Protein AF-A0A645DIL0-F1 (afdb_monomer_lite)

pLDDT: mean 94.06, std 7.46, range [59.19, 98.81]

Secondary structure (DSSP, 8-state):
-EEEEEEEEPPPEEEEEEEEEETT-EEEEE--B-EEEEEEEEEEEETTEEEEEEEEEEEEEEPPBPEEEEEEEE-EEEETTEEEEEEEEEEEEEEEE-TTSS-TT-B-TTSSBP-TTEEEE-TTTS-TT-EEEETTTEEEEEEE--TT--SSEEEEE-SSHHHHHHH-SEEEEEEEE-

Organism: NCBI:txid1076179

InterPro domains:
  IPR010611 3D domain [PF06725] (119-178)
  IPR011098 G5 domain [PF07501] (3-74)
  IPR011098 G5 domain [PS51109] (1-75)
  IPR011098 G5 domain [SM01208] (1-75)
  IPR036908 RlpA-like domain superfamily [G3DSA:2.40.40.10] (79-175)
  IPR036908 RlpA-like domain superfamily [SSF50685] (119-167)
  IPR051933 Bacterial Resuscitation-promoting factor RpfB [PTHR39160] (12-177)

Foldseek 3Di:
DKDKDKDWADAAAAEAEDAVAAAPDKDFPADKFIWIKIWIWDWDDDPNDTDDTDGPDIDTPGDIGHTYMYGYDHQWDQDPVGIFGFDDKAKAWEAEDEQPVPHVQSAAPQGDHFDQQEKAAACVVPNAQWWKQWPPRGIHGHGHHDPPRDDRYMYGYYHDPVVRVVVHIDITMMGTGD

Radius of gyration: 28.02 Å; chains: 1; bounding box: 64×43×74 Å

Structure (mmCIF, N/CA/C/O backbone):
data_AF-A0A645DIL0-F1
#
_entry.id   AF-A0A645DIL0-F1
#
loop_
_atom_site.group_PDB
_atom_site.id
_atom_site.type_symbol
_atom_site.label_atom_id
_atom_site.label_alt_id
_atom_site.label_comp_id
_atom_site.label_asym_id
_atom_site.label_entity_id
_atom_site.label_seq_id
_atom_site.pdbx_PDB_ins_code
_atom_site.Cartn_x
_atom_site.Cartn_y
_atom_site.Cartn_z
_atom_site.occupancy
_atom_site.B_iso_or_equiv
_atom_site.auth_seq_id
_atom_site.auth_comp_id
_atom_site.auth_asym_id
_atom_site.auth_atom_id
_atom_site.pdbx_PDB_model_num
ATOM 1 N N . MET A 1 1 ? -33.060 -12.983 46.388 1.00 82.06 1 MET A N 1
ATOM 2 C CA . MET A 1 1 ? -31.729 -12.536 46.869 1.00 82.06 1 MET A CA 1
ATOM 3 C C . MET A 1 1 ? -31.216 -11.481 45.902 1.00 82.06 1 MET A C 1
ATOM 5 O O . MET A 1 1 ? -31.483 -11.639 44.717 1.00 82.06 1 MET A O 1
ATOM 9 N N . VAL A 1 2 ? -30.577 -10.411 46.381 1.00 89.31 2 VAL A N 1
ATOM 10 C CA . VAL A 1 2 ? -29.890 -9.433 45.516 1.00 89.31 2 VAL A CA 1
ATOM 11 C C . VAL A 1 2 ? -28.392 -9.638 45.691 1.00 89.31 2 VAL A C 1
ATOM 13 O O . VAL A 1 2 ? -27.928 -9.752 46.822 1.00 89.31 2 VAL A O 1
ATOM 16 N N . GLU A 1 3 ? -27.671 -9.726 44.584 1.00 92.19 3 GLU A N 1
ATOM 17 C CA . GLU A 1 3 ? -26.220 -9.887 44.544 1.00 92.19 3 GLU A CA 1
ATOM 18 C C . GLU A 1 3 ? -25.612 -8.751 43.718 1.00 92.19 3 GLU A C 1
ATOM 20 O O . GLU A 1 3 ? -26.162 -8.381 42.682 1.00 92.19 3 GLU A O 1
ATOM 25 N N . GLU A 1 4 ? -24.491 -8.193 44.166 1.00 94.56 4 GLU A N 1
ATOM 26 C CA . GLU A 1 4 ? -23.737 -7.193 43.409 1.00 94.56 4 GLU A CA 1
ATOM 27 C C . GLU A 1 4 ? -22.513 -7.833 42.767 1.00 94.56 4 GLU A C 1
ATOM 29 O O . GLU A 1 4 ? -21.753 -8.548 43.422 1.00 94.56 4 GLU A O 1
ATOM 34 N N . ARG A 1 5 ? -22.308 -7.558 41.479 1.00 94.62 5 ARG A N 1
ATOM 35 C CA . ARG A 1 5 ? -21.138 -8.023 40.731 1.00 94.62 5 ARG A CA 1
ATOM 36 C C . ARG A 1 5 ? -20.536 -6.869 39.940 1.00 94.62 5 ARG A C 1
ATOM 38 O O . ARG A 1 5 ? -21.266 -6.054 39.374 1.00 94.62 5 ARG A O 1
ATOM 45 N N . GLN A 1 6 ? -19.208 -6.818 39.878 1.00 97.38 6 GLN A N 1
ATOM 46 C CA . GLN A 1 6 ? -18.508 -5.892 38.990 1.00 97.38 6 GLN A CA 1
ATOM 47 C C . GLN A 1 6 ? -18.452 -6.455 37.574 1.00 97.38 6 GLN A C 1
ATOM 49 O O . GLN A 1 6 ? -18.260 -7.655 37.375 1.00 97.38 6 GLN A O 1
ATOM 54 N N . GLN A 1 7 ? -18.625 -5.574 36.598 1.00 97.25 7 GLN A N 1
ATOM 55 C CA . GLN A 1 7 ? -18.506 -5.883 35.182 1.00 97.25 7 GLN A CA 1
ATOM 56 C C . GLN A 1 7 ? -17.724 -4.779 34.478 1.00 97.25 7 GLN A C 1
ATOM 58 O O . GLN A 1 7 ? -17.857 -3.597 34.811 1.00 97.25 7 GLN A O 1
ATOM 63 N N . ASP A 1 8 ? -16.949 -5.168 33.473 1.00 97.94 8 ASP A N 1
ATOM 64 C CA . ASP A 1 8 ? -16.246 -4.225 32.615 1.00 97.94 8 ASP A CA 1
ATOM 65 C C . ASP A 1 8 ? -17.234 -3.400 31.787 1.00 97.94 8 ASP A C 1
ATOM 67 O O . ASP A 1 8 ? -18.226 -3.904 31.254 1.00 97.94 8 ASP A O 1
ATOM 71 N N . VAL A 1 9 ? -16.913 -2.119 31.633 1.00 97.88 9 VAL A N 1
ATOM 72 C CA . VAL A 1 9 ? -17.518 -1.248 30.626 1.00 97.88 9 VAL A CA 1
ATOM 73 C C . VAL A 1 9 ? -16.482 -1.062 29.518 1.00 97.88 9 VAL A C 1
ATOM 75 O O . VAL A 1 9 ? -15.484 -0.378 29.755 1.00 97.88 9 VAL A O 1
ATOM 78 N N . PRO A 1 10 ? -16.665 -1.662 28.327 1.00 98.19 10 PRO A N 1
ATOM 79 C CA . PRO A 1 10 ? -15.695 -1.552 27.245 1.00 98.19 10 PRO A CA 1
ATOM 80 C C . PRO A 1 10 ? -15.401 -0.096 26.876 1.00 98.19 10 PRO A C 1
ATOM 82 O O . PRO A 1 10 ? -16.314 0.732 26.807 1.00 98.19 10 PRO A O 1
ATOM 85 N N . PHE A 1 11 ? -14.133 0.219 26.613 1.00 97.88 11 PHE A N 1
ATOM 86 C CA . PHE A 1 11 ? -13.789 1.519 26.046 1.00 97.88 11 PHE A CA 1
ATOM 87 C C . PHE A 1 11 ? -14.303 1.667 24.611 1.00 97.88 11 PHE A C 1
ATOM 89 O O . PHE A 1 11 ? -14.475 0.698 23.871 1.00 97.88 11 PHE A O 1
ATOM 96 N N . THR A 1 12 ? -14.505 2.913 24.194 1.00 98.12 12 THR A N 1
ATOM 97 C CA . THR A 1 12 ? -14.799 3.253 22.800 1.00 98.12 12 THR A CA 1
ATOM 98 C C . THR A 1 12 ? -13.519 3.600 22.047 1.00 98.12 12 THR A C 1
ATOM 100 O O . THR A 1 12 ? -12.518 3.999 22.640 1.00 98.12 12 THR A O 1
ATOM 103 N N . VAL A 1 13 ? -13.541 3.465 20.722 1.00 98.44 13 VAL A N 1
ATOM 104 C CA . VAL A 1 13 ? -12.425 3.870 19.859 1.00 98.44 13 VAL A CA 1
ATOM 105 C C . VAL A 1 13 ? -12.791 5.171 19.152 1.00 98.44 13 VAL A C 1
ATOM 107 O O . VAL A 1 13 ? -13.775 5.223 18.415 1.00 98.44 13 VAL A O 1
ATOM 110 N 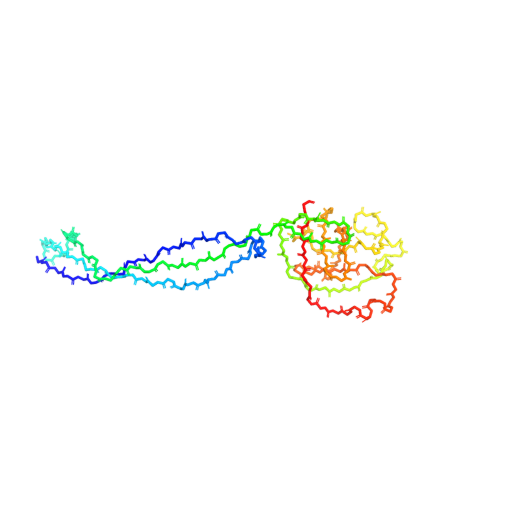N . ILE A 1 14 ? -11.986 6.212 19.349 1.00 98.31 14 ILE A N 1
ATOM 111 C CA . ILE A 1 14 ? -12.096 7.497 18.657 1.00 98.31 14 ILE A CA 1
ATOM 112 C C . ILE A 1 14 ? -11.037 7.542 17.556 1.00 98.31 14 ILE A C 1
ATOM 114 O O . ILE A 1 14 ? -9.843 7.416 17.821 1.00 98.31 14 ILE A O 1
ATOM 118 N N . ARG A 1 15 ? -11.478 7.740 16.311 1.00 97.94 15 ARG A N 1
ATOM 119 C CA . ARG A 1 15 ? -10.608 7.840 15.132 1.00 97.94 15 ARG A CA 1
ATOM 120 C C . ARG A 1 15 ? -10.450 9.301 14.717 1.00 97.94 15 ARG A C 1
ATOM 122 O O . ARG A 1 15 ? -11.441 9.953 14.397 1.00 97.94 15 ARG A O 1
ATOM 129 N N . GLN A 1 16 ? -9.219 9.804 14.718 1.00 97.81 16 GLN A N 1
ATOM 130 C CA . GLN A 1 16 ? -8.885 11.193 14.400 1.00 97.81 16 GLN A CA 1
ATOM 131 C C . GLN A 1 16 ? -8.145 11.285 13.055 1.00 97.81 16 GLN A C 1
ATOM 133 O O . GLN A 1 16 ? -7.072 10.699 12.909 1.00 97.81 16 GLN A O 1
ATOM 138 N N . PRO A 1 17 ? -8.691 11.996 12.050 1.00 96.62 17 PRO A N 1
ATOM 139 C CA . PRO A 1 17 ? -8.003 12.222 10.781 1.00 96.62 17 PRO A CA 1
ATOM 140 C C . PRO A 1 17 ? -6.676 12.964 10.961 1.00 96.62 17 PRO A C 1
ATOM 142 O O . PRO A 1 17 ? -6.636 14.034 11.564 1.00 96.62 17 PRO A O 1
ATOM 145 N N . ASN A 1 18 ? -5.603 12.435 10.373 1.00 96.81 18 ASN A N 1
ATOM 146 C CA . ASN A 1 18 ? -4.292 13.073 10.349 1.00 96.81 18 ASN A CA 1
ATOM 147 C C . ASN A 1 18 ? -3.805 13.239 8.899 1.00 96.81 18 ASN A C 1
ATOM 149 O O . ASN A 1 18 ? -3.518 12.265 8.204 1.00 96.81 18 ASN A O 1
ATOM 153 N N . ALA A 1 19 ? -3.715 14.487 8.432 1.00 94.25 19 ALA A N 1
ATOM 154 C CA . ALA A 1 19 ? -3.319 14.831 7.060 1.00 94.25 19 ALA A CA 1
ATOM 155 C C . ALA A 1 19 ? -1.807 14.743 6.791 1.00 94.25 19 ALA A C 1
ATOM 157 O O . ALA A 1 19 ? -1.374 14.887 5.650 1.00 94.25 19 ALA A O 1
ATOM 158 N N . THR A 1 20 ? -0.989 14.521 7.820 1.00 93.12 20 THR A N 1
ATOM 159 C CA . THR A 1 20 ? 0.461 14.323 7.660 1.00 93.12 20 THR A CA 1
ATOM 160 C C . THR A 1 20 ? 0.806 12.843 7.481 1.00 93.12 20 THR A C 1
ATOM 162 O O . THR A 1 20 ? 1.744 12.501 6.753 1.00 93.12 20 THR A O 1
ATOM 165 N N . MET A 1 21 ? -0.005 11.963 8.073 1.00 93.44 21 MET A N 1
ATOM 166 C CA . MET A 1 21 ? 0.120 10.514 7.970 1.00 93.44 21 MET A CA 1
ATOM 167 C C . MET A 1 21 ? -0.466 9.997 6.659 1.00 93.44 21 MET A C 1
ATOM 169 O O . MET A 1 21 ? -1.496 10.469 6.178 1.00 93.44 21 MET A O 1
ATOM 173 N N . GLU A 1 22 ? 0.197 8.998 6.088 1.00 93.06 22 GLU A N 1
ATOM 174 C CA . GLU A 1 22 ? -0.228 8.363 4.842 1.00 93.06 22 GLU A CA 1
ATOM 175 C C . GLU A 1 22 ? -1.551 7.643 4.994 1.00 93.06 22 GLU A C 1
ATOM 177 O O . GLU A 1 22 ? -1.816 6.996 6.007 1.00 93.06 22 GLU A O 1
ATOM 182 N N . LYS A 1 23 ? -2.360 7.720 3.942 1.00 91.38 23 LYS A N 1
ATOM 183 C CA . LYS A 1 23 ? -3.613 6.994 3.851 1.00 91.38 23 LYS A CA 1
ATOM 184 C C . LYS A 1 23 ? -3.402 5.506 4.135 1.00 91.38 23 LYS A C 1
ATOM 186 O O . LYS A 1 23 ? -2.579 4.857 3.493 1.00 91.38 23 LYS A O 1
ATOM 191 N N . GLY A 1 24 ? -4.174 4.988 5.087 1.00 86.38 24 GLY A N 1
ATOM 192 C CA . GLY A 1 24 ? -4.120 3.590 5.525 1.00 86.38 24 GLY A CA 1
ATOM 193 C C . GLY A 1 24 ? -3.174 3.315 6.698 1.00 86.38 24 GLY A C 1
ATOM 194 O O . GLY A 1 24 ? -3.198 2.205 7.218 1.00 86.38 24 GLY A O 1
ATOM 195 N N . VAL A 1 25 ? -2.379 4.294 7.147 1.00 90.62 25 VAL A N 1
ATOM 196 C CA . VAL A 1 25 ? -1.576 4.168 8.373 1.00 90.62 25 VAL A CA 1
ATOM 197 C C . VAL A 1 25 ? -2.431 4.528 9.583 1.00 90.62 25 VAL A C 1
ATOM 199 O O . VAL A 1 25 ? -3.062 5.586 9.610 1.00 90.62 25 VAL A O 1
ATOM 202 N N . GLU A 1 26 ? -2.419 3.661 10.592 1.00 94.56 26 GLU A N 1
ATOM 203 C CA . GLU A 1 26 ? -3.051 3.897 11.888 1.00 94.56 26 GLU A CA 1
ATOM 204 C C . GLU A 1 26 ? -1.993 3.965 12.987 1.00 94.56 26 GLU A C 1
ATOM 206 O O . GLU A 1 26 ? -1.032 3.197 12.985 1.00 94.56 26 GLU A O 1
ATOM 211 N N . GLU A 1 27 ? -2.180 4.877 13.934 1.00 96.12 27 GLU A N 1
ATOM 212 C CA . GLU A 1 27 ? -1.314 5.027 15.102 1.00 96.12 27 GLU A CA 1
ATOM 213 C C . GLU A 1 27 ? -2.181 5.180 16.352 1.00 96.12 27 GLU A C 1
ATOM 215 O O . GLU A 1 27 ? -3.022 6.076 16.424 1.00 96.12 27 GLU A O 1
ATOM 220 N N . VAL A 1 28 ? -1.985 4.309 17.344 1.00 97.56 28 VAL A N 1
ATOM 221 C CA . VAL A 1 28 ? -2.625 4.458 18.657 1.00 97.56 28 VAL A CA 1
ATOM 222 C C . VAL A 1 28 ? -1.871 5.538 19.425 1.00 97.56 28 VAL A C 1
ATOM 224 O O . VAL A 1 28 ? -0.726 5.326 19.817 1.00 97.56 28 VAL A O 1
ATOM 227 N N . VAL A 1 29 ? -2.511 6.686 19.643 1.00 97.38 29 VAL A N 1
ATOM 228 C CA . VAL A 1 29 ? -1.911 7.814 20.379 1.00 97.38 29 VAL A CA 1
ATOM 229 C C . VAL A 1 29 ? -2.255 7.787 21.863 1.00 97.38 29 VAL A C 1
ATOM 231 O O . VAL A 1 29 ? -1.478 8.258 22.687 1.00 97.38 29 VAL A O 1
ATOM 234 N N . GLU A 1 30 ? -3.393 7.191 22.214 1.00 98.00 30 GLU A N 1
ATOM 235 C CA . GLU A 1 30 ? -3.787 6.956 23.600 1.00 98.00 30 GLU A CA 1
ATOM 236 C C . GLU A 1 30 ? -4.461 5.591 23.700 1.00 98.00 30 GLU A C 1
ATOM 238 O O . GLU A 1 30 ? -5.413 5.313 22.971 1.00 98.00 30 GLU A O 1
ATOM 243 N N . ALA A 1 31 ? -3.953 4.725 24.579 1.00 97.88 31 ALA A N 1
ATOM 244 C CA . ALA A 1 31 ? -4.529 3.406 24.809 1.00 97.88 31 ALA A CA 1
ATOM 245 C C . ALA A 1 31 ? -5.836 3.515 25.609 1.00 97.88 31 ALA A C 1
ATOM 247 O O . ALA A 1 31 ? -5.898 4.221 26.617 1.00 97.88 31 ALA A O 1
ATOM 248 N N . GLY A 1 32 ? -6.860 2.776 25.180 1.00 97.62 32 GLY A N 1
ATOM 249 C CA . GLY A 1 32 ? -8.137 2.723 25.885 1.00 97.62 32 GLY A CA 1
ATOM 250 C C . GLY A 1 32 ? -8.027 2.000 27.224 1.00 97.62 32 GLY A C 1
ATOM 251 O O . GLY A 1 32 ? -7.156 1.153 27.430 1.00 97.62 32 GLY A O 1
ATOM 252 N N . GLN A 1 33 ? -8.928 2.328 28.145 1.00 98.25 33 GLN A N 1
ATOM 253 C CA . GLN A 1 33 ? -9.056 1.638 29.429 1.00 98.25 33 GLN A CA 1
ATOM 254 C C . GLN A 1 33 ? -10.529 1.330 29.664 1.00 98.25 33 GLN A C 1
ATOM 256 O O . GLN A 1 33 ? -11.360 2.241 29.628 1.00 98.25 33 GLN A O 1
ATOM 261 N N . ASN A 1 34 ? -10.852 0.058 29.908 1.00 98.31 34 ASN A N 1
ATOM 262 C CA . ASN A 1 34 ? -12.201 -0.319 30.311 1.00 98.31 34 ASN A CA 1
ATOM 263 C C . ASN A 1 34 ? -12.571 0.411 31.603 1.00 98.31 34 ASN A C 1
ATOM 265 O O . ASN A 1 34 ? -11.754 0.590 32.508 1.00 98.31 34 ASN A O 1
ATOM 269 N N . GLY A 1 35 ? -13.824 0.836 31.665 1.00 98.12 35 GLY A N 1
ATOM 270 C CA . GLY A 1 35 ? -14.448 1.254 32.900 1.00 98.12 35 GLY A CA 1
ATOM 271 C C . GLY A 1 35 ? -14.902 0.044 33.703 1.00 98.12 35 GLY A C 1
ATOM 272 O O . GLY A 1 35 ? -14.786 -1.102 33.272 1.00 98.12 35 GLY A O 1
ATOM 273 N N . VAL A 1 36 ? -15.492 0.315 34.857 1.00 98.19 36 VAL A N 1
ATOM 274 C CA . VAL A 1 36 ? -16.075 -0.703 35.728 1.00 98.19 36 VAL A CA 1
ATOM 275 C C . VAL A 1 36 ? -17.449 -0.219 36.149 1.00 98.19 36 VAL A C 1
ATOM 277 O O . VAL A 1 36 ? -17.592 0.910 36.625 1.00 98.19 36 VAL A O 1
ATOM 280 N N . LYS A 1 37 ? -18.457 -1.073 36.000 1.00 97.88 37 LYS A N 1
ATOM 281 C CA . LYS A 1 37 ? -19.786 -0.879 36.579 1.00 97.88 37 LYS A CA 1
ATOM 282 C C . LYS A 1 37 ? -20.059 -1.938 37.635 1.00 97.88 37 LYS A C 1
ATOM 284 O O . LYS A 1 37 ? -19.567 -3.058 37.539 1.00 97.88 37 LYS A O 1
ATOM 289 N N . THR A 1 38 ? -20.868 -1.589 38.624 1.00 97.44 38 THR A N 1
ATOM 290 C CA . THR A 1 38 ? -21.527 -2.575 39.482 1.00 97.44 38 THR A CA 1
ATOM 291 C C . THR A 1 38 ? -22.933 -2.810 38.971 1.00 97.44 38 THR A C 1
ATOM 293 O O . THR A 1 38 ? -23.642 -1.860 38.636 1.00 97.44 38 THR A O 1
ATOM 296 N N . VAL A 1 39 ? -23.308 -4.081 38.900 1.00 96.81 39 VAL A N 1
ATOM 297 C CA . VAL A 1 39 ? -24.628 -4.550 38.495 1.00 96.81 39 VAL A CA 1
ATOM 298 C C . VAL A 1 39 ? -25.259 -5.252 39.691 1.00 96.81 39 VAL A C 1
ATOM 300 O O . VAL A 1 39 ? -24.684 -6.205 40.219 1.00 96.81 39 VAL A O 1
ATOM 303 N N . SER A 1 40 ? -26.429 -4.782 40.119 1.00 93.75 40 SER A N 1
ATOM 304 C CA . SER A 1 40 ? -27.231 -5.442 41.149 1.00 93.75 40 SER A CA 1
ATOM 305 C C . SER A 1 40 ? -28.205 -6.399 40.467 1.00 93.75 40 SER A C 1
ATOM 307 O O . SER A 1 40 ? -29.081 -5.977 39.707 1.00 93.75 40 SER A O 1
ATOM 309 N N . VAL A 1 41 ? -28.050 -7.693 40.733 1.00 92.38 41 VAL A N 1
ATOM 310 C CA . VAL A 1 41 ? -28.833 -8.768 40.123 1.00 92.38 41 VAL A CA 1
ATOM 311 C C . VAL A 1 41 ? -29.787 -9.349 41.154 1.00 92.38 41 VAL A C 1
ATOM 313 O O . VAL A 1 41 ? -29.380 -9.778 42.235 1.00 92.38 41 VAL A O 1
ATOM 316 N N . LYS A 1 42 ? -31.075 -9.385 40.822 1.00 89.19 42 LYS A N 1
ATOM 317 C CA . LYS A 1 42 ? -32.099 -10.060 41.609 1.00 89.19 42 LYS A CA 1
ATOM 318 C C . LYS A 1 42 ? -32.265 -11.493 41.117 1.00 89.19 42 LYS A C 1
ATOM 320 O O . LYS A 1 42 ? -32.581 -11.746 39.959 1.00 89.19 42 LYS A O 1
ATOM 325 N N . MET A 1 43 ? -32.080 -12.427 42.040 1.00 84.44 43 MET A N 1
ATOM 326 C CA . MET A 1 43 ? -32.245 -13.858 41.814 1.00 84.44 43 MET A CA 1
ATOM 327 C C . MET A 1 43 ? -33.667 -14.313 42.113 1.00 84.44 43 MET A C 1
ATOM 329 O O . MET A 1 43 ? -34.146 -14.125 43.242 1.00 84.44 43 MET A O 1
ATOM 333 N N . HIS A 1 44 ? -34.290 -14.974 41.138 1.00 78.56 44 HIS A N 1
ATOM 334 C CA . HIS A 1 44 ? -35.538 -15.712 41.307 1.00 78.56 44 HIS A CA 1
ATOM 335 C C . HIS A 1 44 ? -35.265 -17.223 41.337 1.00 78.56 44 HIS A C 1
ATOM 337 O O . HIS A 1 44 ? -34.619 -17.778 40.443 1.00 78.56 44 HIS A O 1
ATOM 343 N N . PHE A 1 45 ? -35.771 -17.885 42.378 1.00 71.88 45 PHE A N 1
ATOM 344 C CA . PHE A 1 45 ? -35.641 -19.326 42.590 1.00 71.88 45 PHE A CA 1
ATOM 345 C C . PHE A 1 45 ? -37.009 -19.991 42.415 1.00 71.88 45 PHE A C 1
ATOM 347 O O . PHE A 1 45 ? -37.992 -19.509 42.978 1.00 71.88 45 PHE A O 1
ATOM 354 N N . ALA A 1 46 ? -37.060 -21.089 41.662 1.00 66.62 46 ALA A N 1
ATOM 355 C CA . ALA A 1 46 ? -38.229 -21.956 41.538 1.00 66.62 46 ALA A CA 1
ATOM 356 C C . ALA A 1 46 ? -37.767 -23.417 41.663 1.00 66.62 46 ALA A C 1
ATOM 358 O O . ALA A 1 46 ? -36.805 -23.813 41.010 1.00 66.62 46 ALA A O 1
ATOM 359 N N . ASP A 1 47 ? -38.424 -24.193 42.528 1.00 66.81 47 ASP A N 1
ATOM 360 C CA . ASP A 1 47 ? -38.199 -25.636 42.720 1.00 66.81 47 ASP A CA 1
ATOM 361 C C . ASP A 1 47 ? -36.720 -26.048 42.893 1.00 66.81 47 ASP A C 1
ATOM 363 O O . ASP A 1 47 ? -36.213 -26.924 42.194 1.00 66.81 47 ASP A O 1
ATOM 367 N N . GLU A 1 48 ? -36.005 -25.379 43.809 1.00 60.53 48 GLU A N 1
ATOM 368 C CA . GLU A 1 48 ? -34.595 -25.653 44.171 1.00 60.53 48 GLU A CA 1
ATOM 369 C C . GLU A 1 48 ? -33.576 -25.582 43.012 1.00 60.53 48 GLU A C 1
ATOM 371 O O . GLU A 1 48 ? -32.391 -25.867 43.194 1.00 60.53 48 GLU A O 1
ATOM 376 N N . LYS A 1 49 ? -33.993 -25.109 41.832 1.00 63.31 49 LYS A N 1
ATOM 377 C CA . LYS A 1 49 ? -33.111 -24.705 40.736 1.00 63.31 49 LYS A CA 1
ATOM 378 C C . LYS A 1 49 ? -33.199 -23.193 40.532 1.00 63.31 49 LYS A C 1
ATOM 380 O O . LYS A 1 49 ? -34.230 -22.553 40.707 1.00 63.31 49 LYS A O 1
ATOM 385 N N . GLN A 1 50 ? -32.064 -22.588 40.221 1.00 59.19 50 GLN A N 1
ATOM 386 C CA . GLN A 1 50 ? -31.946 -21.160 39.940 1.00 59.19 50 GLN A CA 1
ATOM 387 C C . GLN A 1 50 ? -32.500 -20.900 38.533 1.00 59.19 50 GLN A C 1
ATOM 389 O O . GLN A 1 50 ? -32.058 -21.570 37.601 1.00 59.19 50 GLN A O 1
ATOM 394 N N . VAL A 1 51 ? -33.486 -20.005 38.367 1.00 65.75 51 VAL A N 1
ATOM 395 C CA . VAL A 1 51 ? -34.227 -19.930 37.088 1.00 65.75 51 VAL A CA 1
ATOM 396 C C . VAL A 1 51 ? -34.088 -18.597 36.356 1.00 65.75 51 VAL A C 1
ATOM 398 O O . VAL A 1 51 ? -34.008 -18.630 35.133 1.00 65.75 51 VAL A O 1
ATOM 401 N N . THR A 1 52 ? -33.960 -17.441 37.014 1.00 77.25 52 THR A N 1
ATOM 402 C CA . THR A 1 52 ? -33.739 -16.178 36.274 1.00 77.25 52 THR A CA 1
ATOM 403 C C . THR A 1 52 ? -32.951 -15.140 37.073 1.00 77.25 52 THR A C 1
ATOM 405 O O . THR A 1 52 ? -33.272 -14.864 38.234 1.00 77.25 52 THR A O 1
ATOM 408 N N . GLU A 1 53 ? -31.953 -14.541 36.418 1.00 86.25 53 GLU A N 1
ATOM 409 C CA . GLU A 1 53 ? -31.237 -13.338 36.854 1.00 86.25 53 GLU A CA 1
ATOM 410 C C . GLU A 1 53 ? -31.893 -12.103 36.213 1.00 86.25 53 GLU A C 1
ATOM 412 O O . GLU A 1 53 ? -32.009 -12.025 34.991 1.00 86.25 53 GLU A O 1
ATOM 417 N N . GLU A 1 54 ? -32.322 -11.138 37.027 1.00 89.38 54 GLU A N 1
ATOM 418 C CA . GLU A 1 54 ? -32.823 -9.839 36.562 1.00 89.38 54 GLU A CA 1
ATOM 419 C C . GLU A 1 54 ? -31.865 -8.733 37.017 1.00 89.38 54 GLU A C 1
ATOM 421 O O . GLU A 1 54 ? -31.619 -8.571 38.214 1.00 89.38 54 GLU A O 1
ATOM 426 N N . VAL A 1 55 ? -31.324 -7.956 36.078 1.00 92.06 55 VAL A N 1
ATOM 427 C CA . VAL A 1 55 ? -30.551 -6.751 36.405 1.00 92.06 55 VAL A CA 1
ATOM 428 C C . VAL A 1 55 ? -31.519 -5.655 36.838 1.00 92.06 55 VAL A C 1
ATOM 430 O O . VAL A 1 55 ? -32.323 -5.190 36.036 1.00 92.06 55 VAL A O 1
ATOM 433 N N . ILE A 1 56 ? -31.429 -5.230 38.098 1.00 94.62 56 ILE A N 1
ATOM 434 C CA . ILE A 1 56 ? -32.341 -4.230 38.677 1.00 94.62 56 ILE A CA 1
ATOM 435 C C . ILE A 1 56 ? -31.693 -2.853 38.862 1.00 94.62 56 ILE A C 1
ATOM 437 O O . ILE A 1 56 ? -32.405 -1.863 39.019 1.00 94.62 56 ILE A O 1
ATOM 441 N N . ALA A 1 57 ? -30.360 -2.773 38.840 1.00 94.94 57 ALA A N 1
ATOM 442 C CA . ALA A 1 57 ? -29.620 -1.517 38.873 1.00 94.94 57 ALA A CA 1
ATOM 443 C C . ALA A 1 57 ? -28.226 -1.678 38.258 1.00 94.94 57 ALA A C 1
ATOM 445 O O . ALA A 1 57 ? -27.587 -2.721 38.401 1.00 94.94 57 ALA A O 1
ATOM 446 N N . GLU A 1 58 ? -27.738 -0.610 37.630 1.00 96.62 58 GLU A N 1
ATOM 447 C CA . GLU A 1 58 ? -26.354 -0.486 37.182 1.00 96.62 58 GLU A CA 1
ATOM 448 C C . GLU A 1 58 ? -25.793 0.863 37.627 1.00 96.62 58 GLU A C 1
ATOM 450 O O . GLU A 1 58 ? -26.463 1.890 37.528 1.00 96.62 58 GLU A O 1
ATOM 455 N N . THR A 1 59 ? -24.557 0.877 38.118 1.00 96.50 59 THR A N 1
ATOM 456 C CA . THR A 1 59 ? -23.842 2.109 38.473 1.00 96.50 59 THR A CA 1
ATOM 457 C C . THR A 1 59 ? -22.419 2.038 37.949 1.00 96.50 59 THR A C 1
ATOM 459 O O . THR A 1 59 ? -21.681 1.108 38.272 1.00 96.50 59 THR A O 1
ATOM 462 N N . ILE A 1 60 ? -22.013 3.026 37.151 1.00 96.62 60 ILE A N 1
ATOM 463 C CA . ILE A 1 60 ? -20.627 3.152 36.691 1.00 96.62 60 ILE A CA 1
ATOM 464 C C . ILE A 1 60 ? -19.771 3.657 37.857 1.00 96.62 60 ILE A C 1
ATOM 466 O O . ILE A 1 60 ? -20.026 4.732 38.393 1.00 96.62 60 ILE A O 1
ATOM 470 N N . ILE A 1 61 ? -18.754 2.882 38.231 1.00 97.62 61 ILE A N 1
ATOM 471 C CA . ILE A 1 61 ? -17.793 3.212 39.295 1.00 97.62 61 ILE A CA 1
ATOM 472 C C . ILE A 1 61 ? -16.537 3.843 38.699 1.00 97.62 61 ILE A C 1
ATOM 474 O O . ILE A 1 61 ? -16.013 4.820 39.229 1.00 97.62 61 ILE A O 1
ATOM 478 N N . VAL A 1 62 ? -16.064 3.302 37.577 1.00 98.06 62 VAL A N 1
ATOM 479 C CA . VAL A 1 62 ? -14.923 3.835 36.832 1.00 98.06 62 VAL A CA 1
ATOM 480 C C . VAL A 1 62 ? -15.386 4.098 35.412 1.00 98.06 62 VAL A C 1
ATOM 482 O O . VAL A 1 62 ? -15.859 3.184 34.739 1.00 98.06 62 VAL A O 1
ATOM 485 N N . GLN A 1 63 ? -15.271 5.344 34.959 1.00 98.00 63 GLN A N 1
ATOM 486 C CA . GLN A 1 63 ? -15.598 5.689 33.579 1.00 98.00 63 GLN A CA 1
ATOM 487 C C . GLN A 1 63 ? -14.568 5.063 32.627 1.00 98.00 63 GLN A C 1
ATOM 489 O O . GLN A 1 63 ? -13.368 5.160 32.907 1.00 98.00 63 GLN A O 1
ATOM 494 N N . PRO A 1 64 ? -14.995 4.450 31.508 1.00 98.06 64 PRO A N 1
ATOM 495 C CA . PRO A 1 64 ? -14.060 4.005 30.486 1.00 98.06 64 PRO A CA 1
ATOM 496 C C . PRO A 1 64 ? -13.316 5.202 29.887 1.00 98.06 64 PRO A C 1
ATOM 498 O O . PRO A 1 64 ? -13.901 6.267 29.670 1.00 98.06 64 PRO A O 1
ATOM 501 N N . LYS A 1 65 ? -12.033 5.016 29.575 1.00 98.38 65 LYS A N 1
ATOM 502 C CA . LYS A 1 65 ? -11.247 5.981 28.798 1.00 98.38 65 LYS A CA 1
ATOM 503 C C . LYS A 1 65 ? -11.169 5.510 27.351 1.00 98.38 65 LYS A C 1
ATOM 505 O O . LYS A 1 65 ? -10.775 4.362 27.134 1.00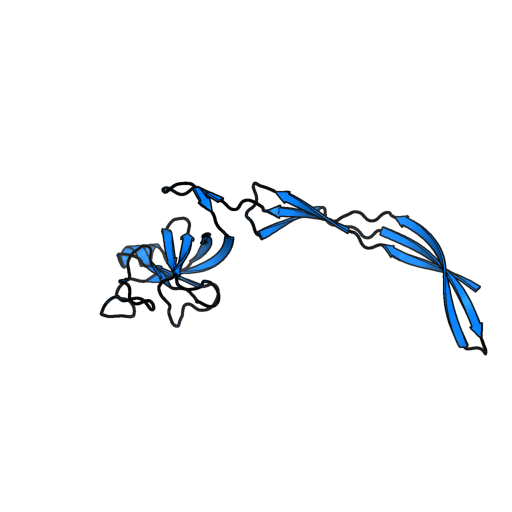 98.38 65 LYS A O 1
ATOM 510 N N . PRO A 1 66 ? -11.539 6.349 26.371 1.00 98.38 66 PRO A N 1
ATOM 511 C CA . PRO A 1 66 ? -11.507 5.950 24.974 1.00 98.38 66 PRO A CA 1
ATOM 512 C C . PRO A 1 66 ? -10.076 5.670 24.508 1.00 98.38 66 PRO A C 1
ATOM 514 O O . PRO A 1 66 ? -9.131 6.315 24.950 1.00 98.38 66 PRO A O 1
ATOM 517 N N . GLN A 1 67 ? -9.932 4.745 23.563 1.00 98.56 67 GLN A N 1
ATOM 518 C CA . GLN A 1 67 ? -8.710 4.618 22.778 1.00 98.56 67 GLN A CA 1
ATOM 519 C C . GLN A 1 67 ? -8.730 5.659 21.662 1.00 98.56 67 GLN A C 1
ATOM 521 O O . GLN A 1 67 ? -9.707 5.733 20.914 1.00 98.56 67 GLN A O 1
ATOM 526 N N . ILE A 1 68 ? -7.652 6.420 21.507 1.00 98.25 68 ILE A N 1
ATOM 527 C CA . ILE A 1 68 ? -7.517 7.393 20.422 1.00 98.25 68 ILE A CA 1
ATOM 528 C C . ILE A 1 68 ? -6.565 6.826 19.371 1.00 98.25 68 ILE A C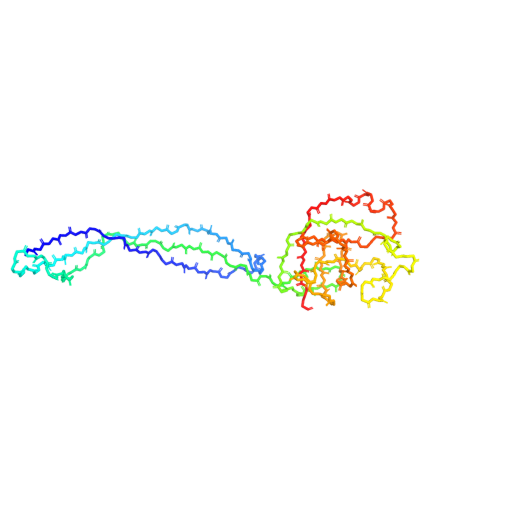 1
ATOM 530 O O . ILE A 1 68 ? -5.427 6.459 19.670 1.00 98.25 68 ILE A O 1
ATOM 534 N N . ILE A 1 69 ? -7.048 6.756 18.131 1.00 98.38 69 ILE A N 1
ATOM 535 C CA . ILE A 1 69 ? -6.286 6.304 16.967 1.00 98.38 69 ILE A CA 1
ATOM 536 C C . ILE A 1 69 ? -6.223 7.439 15.947 1.00 98.38 69 ILE A C 1
ATOM 538 O O . ILE A 1 69 ? -7.260 7.892 15.456 1.00 98.38 69 ILE A O 1
ATOM 542 N N . ASN A 1 70 ? -5.017 7.853 15.575 1.00 97.94 70 ASN A N 1
ATOM 543 C CA . ASN A 1 70 ? -4.806 8.678 14.396 1.00 97.94 70 ASN A CA 1
ATOM 544 C C . ASN A 1 70 ? -4.931 7.818 13.138 1.00 97.94 70 ASN A C 1
ATOM 546 O O . ASN A 1 70 ? -4.273 6.788 13.012 1.00 97.94 70 ASN A O 1
ATOM 550 N N . VAL A 1 71 ? -5.749 8.268 12.192 1.00 96.75 71 VAL A N 1
ATOM 551 C CA . VAL A 1 71 ? -5.911 7.657 10.870 1.00 96.75 71 VAL A CA 1
ATOM 552 C C . VAL A 1 71 ? -5.321 8.575 9.816 1.00 96.75 71 VAL A C 1
ATOM 554 O O . VAL A 1 71 ? -5.766 9.711 9.641 1.00 96.75 71 VAL A O 1
ATOM 557 N N . GLY A 1 72 ? -4.316 8.084 9.099 1.00 95.69 72 GLY A N 1
ATOM 558 C CA . GLY A 1 72 ? -3.682 8.836 8.032 1.00 95.69 72 GLY A CA 1
ATOM 559 C C . GLY A 1 72 ? -4.624 9.094 6.862 1.00 95.69 72 GLY A C 1
ATOM 560 O O . GLY A 1 72 ? -5.388 8.226 6.438 1.00 95.69 72 GLY A O 1
ATOM 561 N N . THR A 1 73 ? -4.573 10.319 6.349 1.00 94.94 73 THR A N 1
ATOM 562 C CA . THR A 1 73 ? -5.438 10.806 5.261 1.00 94.94 73 THR A CA 1
ATOM 563 C C . THR A 1 73 ? -4.660 11.429 4.110 1.00 94.94 73 THR A C 1
ATOM 565 O O . THR A 1 73 ? -5.259 11.786 3.098 1.00 94.94 73 THR A O 1
ATOM 568 N N . ARG A 1 74 ? -3.327 11.521 4.210 1.00 95.50 74 ARG A N 1
ATOM 569 C CA . ARG A 1 74 ? -2.491 11.991 3.107 1.00 95.50 74 ARG A CA 1
ATOM 570 C C . ARG A 1 74 ? -2.526 10.978 1.977 1.00 95.50 74 ARG A C 1
ATOM 572 O O . ARG A 1 74 ? -2.014 9.874 2.127 1.00 95.50 74 ARG A O 1
ATOM 579 N N . ASP A 1 75 ? -3.070 11.383 0.844 1.00 96.00 75 ASP A N 1
ATOM 580 C CA . ASP A 1 75 ? -3.191 10.585 -0.378 1.00 96.00 75 ASP A CA 1
ATOM 581 C C . ASP A 1 75 ? -2.323 11.134 -1.518 1.00 96.00 75 ASP A C 1
ATOM 583 O O . ASP A 1 75 ? -2.428 10.680 -2.650 1.00 96.00 75 ASP A O 1
ATOM 587 N N . THR A 1 76 ? -1.457 12.111 -1.240 1.00 96.12 76 THR A N 1
ATOM 588 C CA . THR A 1 76 ? -0.584 12.739 -2.235 1.00 96.12 76 THR A CA 1
ATOM 589 C C . THR A 1 76 ? 0.890 12.602 -1.883 1.00 96.12 76 THR A C 1
ATOM 591 O O . THR A 1 76 ? 1.293 12.632 -0.715 1.00 96.12 76 THR A O 1
ATOM 594 N N . ILE A 1 77 ? 1.710 12.465 -2.921 1.00 93.62 77 ILE A N 1
ATOM 595 C CA . ILE A 1 77 ? 3.170 12.515 -2.862 1.00 93.62 77 ILE A CA 1
ATOM 596 C C . ILE A 1 77 ? 3.695 13.555 -3.846 1.00 93.62 77 ILE A C 1
ATOM 598 O O . ILE A 1 77 ? 3.184 13.695 -4.956 1.00 93.62 77 ILE A O 1
ATOM 602 N N . ASN A 1 78 ? 4.754 14.260 -3.457 1.00 92.88 78 ASN A N 1
ATOM 603 C CA . ASN A 1 78 ? 5.460 15.166 -4.354 1.00 92.88 78 ASN A CA 1
ATOM 604 C C . ASN A 1 78 ? 6.548 14.393 -5.097 1.00 92.88 78 ASN A C 1
ATOM 606 O O . ASN A 1 78 ? 7.445 13.818 -4.482 1.00 92.88 78 ASN A O 1
ATOM 610 N N . THR A 1 79 ? 6.465 14.384 -6.423 1.00 88.81 79 THR A N 1
ATOM 611 C CA . THR A 1 79 ? 7.474 13.789 -7.304 1.00 88.81 79 THR A CA 1
ATOM 612 C C . THR A 1 79 ? 8.129 14.878 -8.148 1.00 88.81 79 THR A C 1
ATOM 614 O O . THR A 1 79 ? 7.614 15.991 -8.253 1.00 88.81 79 THR A O 1
ATOM 617 N N . SER A 1 80 ? 9.227 14.553 -8.833 1.00 86.44 80 SER A N 1
ATOM 618 C CA . SER A 1 80 ? 9.829 15.460 -9.824 1.00 86.44 80 SER A CA 1
ATOM 619 C C . SER A 1 80 ? 8.887 15.812 -10.984 1.00 86.44 80 SER A C 1
ATOM 621 O O . SER A 1 80 ? 9.135 16.776 -11.701 1.00 86.44 80 SER A O 1
ATOM 623 N N . ARG A 1 81 ? 7.800 15.051 -11.170 1.00 84.12 81 ARG A N 1
ATOM 624 C CA . ARG A 1 81 ? 6.763 15.275 -12.187 1.00 84.12 81 ARG A CA 1
ATOM 625 C C . ARG A 1 81 ? 5.504 15.948 -11.621 1.00 84.12 81 ARG A C 1
ATOM 627 O O . ARG A 1 81 ? 4.489 15.996 -12.306 1.00 84.12 81 ARG A O 1
ATOM 634 N N . GLY A 1 82 ? 5.570 16.458 -10.390 1.00 91.19 82 GLY A N 1
ATOM 635 C CA . GLY A 1 82 ? 4.459 17.098 -9.688 1.00 91.19 82 GLY A CA 1
ATOM 636 C C . GLY A 1 82 ? 3.820 16.208 -8.622 1.00 91.19 82 GLY A C 1
ATOM 637 O O . GLY A 1 82 ? 4.285 15.096 -8.342 1.00 91.19 82 GLY A O 1
ATOM 638 N N . ALA A 1 83 ? 2.756 16.725 -8.008 1.00 93.88 83 ALA A N 1
ATOM 639 C CA . ALA A 1 83 ? 1.968 15.983 -7.035 1.00 93.88 83 ALA A CA 1
ATOM 640 C C . ALA A 1 83 ? 1.251 14.811 -7.725 1.00 93.88 83 ALA A C 1
ATOM 642 O O . ALA A 1 83 ? 0.654 14.980 -8.788 1.00 93.88 83 ALA A O 1
ATOM 643 N N . GLN A 1 84 ? 1.334 13.619 -7.143 1.00 95.06 84 GLN A N 1
ATOM 644 C CA . GLN A 1 84 ? 0.631 12.422 -7.604 1.00 95.06 84 GLN A CA 1
ATOM 645 C C . GLN A 1 84 ? -0.238 11.896 -6.469 1.00 95.06 84 GLN A C 1
ATOM 647 O O . GLN A 1 84 ? 0.207 11.872 -5.319 1.00 95.06 84 GLN A O 1
ATOM 652 N N . ARG A 1 85 ? -1.463 11.481 -6.797 1.00 96.25 85 ARG A N 1
ATOM 653 C CA . ARG A 1 85 ? -2.352 10.796 -5.859 1.00 96.25 85 ARG A CA 1
ATOM 654 C C . ARG A 1 85 ? -2.029 9.306 -5.810 1.00 96.25 85 ARG A C 1
ATOM 656 O O . ARG A 1 85 ? -1.642 8.719 -6.820 1.00 96.25 85 ARG A O 1
ATOM 663 N N . PHE A 1 86 ? -2.178 8.709 -4.637 1.00 96.06 86 PHE A N 1
ATOM 664 C CA . PHE A 1 86 ? -2.032 7.278 -4.422 1.00 96.06 86 PHE A CA 1
ATOM 665 C C . PHE A 1 86 ? -3.224 6.728 -3.645 1.00 96.06 86 PHE A C 1
ATOM 667 O O . PHE A 1 86 ? -3.761 7.371 -2.741 1.00 96.06 86 PHE A O 1
ATOM 674 N N . ARG A 1 87 ? -3.625 5.503 -3.985 1.00 94.19 87 ARG A N 1
ATOM 675 C CA . ARG A 1 87 ? -4.743 4.817 -3.331 1.00 94.19 87 ARG A CA 1
ATOM 676 C C . ARG A 1 87 ? -4.306 4.011 -2.111 1.00 94.19 87 ARG A C 1
ATOM 678 O O . ARG A 1 87 ? -5.073 3.900 -1.157 1.00 94.19 87 ARG A O 1
ATOM 685 N N . SER A 1 88 ? -3.087 3.475 -2.138 1.00 93.44 88 SER A N 1
ATOM 686 C CA . SER A 1 88 ? -2.510 2.662 -1.065 1.00 93.44 88 SER A CA 1
ATOM 687 C C . SER A 1 88 ? -0.980 2.648 -1.124 1.00 93.44 88 SER A C 1
ATOM 689 O O . SER A 1 88 ? -0.368 3.075 -2.107 1.00 93.44 88 SER A O 1
ATOM 691 N N . VAL A 1 89 ? -0.363 2.165 -0.046 1.00 94.69 89 VAL A N 1
ATOM 692 C CA . VAL A 1 89 ? 1.087 2.008 0.093 1.00 94.69 89 VAL A CA 1
ATOM 693 C C . VAL A 1 89 ? 1.385 0.572 0.507 1.00 94.69 89 VAL A C 1
ATOM 695 O O . VAL A 1 89 ? 0.699 0.034 1.373 1.00 94.69 89 VAL A O 1
ATOM 698 N N . ALA A 1 90 ? 2.413 -0.030 -0.083 1.00 94.88 90 ALA A N 1
ATOM 699 C CA . ALA A 1 90 ? 2.899 -1.359 0.269 1.00 94.88 90 ALA A CA 1
ATOM 700 C C . ALA A 1 90 ? 4.409 -1.331 0.535 1.00 94.88 90 ALA A C 1
ATOM 702 O O . ALA A 1 90 ? 5.154 -0.615 -0.135 1.00 94.88 90 ALA A O 1
ATOM 703 N N . TRP A 1 91 ? 4.863 -2.124 1.503 1.00 97.00 91 TRP A N 1
ATOM 704 C CA . TRP A 1 91 ? 6.275 -2.478 1.639 1.00 97.00 91 TRP A CA 1
ATOM 705 C C . TRP A 1 91 ? 6.512 -3.781 0.889 1.00 97.00 91 TRP A C 1
ATOM 707 O O . TRP A 1 91 ? 5.783 -4.750 1.099 1.00 97.00 91 TRP A O 1
ATOM 717 N N . MET A 1 92 ? 7.490 -3.783 -0.012 1.00 98.50 92 MET A N 1
ATOM 718 C CA . MET A 1 92 ? 7.766 -4.920 -0.889 1.00 98.50 92 MET A CA 1
ATOM 719 C C . MET A 1 92 ? 9.263 -5.215 -0.927 1.00 98.50 92 MET A C 1
ATOM 721 O O . MET A 1 92 ? 10.073 -4.287 -0.958 1.00 98.50 92 MET A O 1
ATOM 725 N N . GLU A 1 93 ? 9.618 -6.497 -0.988 1.00 98.69 93 GLU A N 1
ATOM 726 C CA . GLU A 1 93 ? 10.984 -6.931 -1.276 1.00 98.69 93 GLU A CA 1
ATOM 727 C C . GLU A 1 93 ? 11.265 -6.653 -2.758 1.00 98.69 93 GLU A C 1
ATOM 729 O O . GLU A 1 93 ? 10.670 -7.273 -3.644 1.00 98.69 93 GLU A O 1
ATOM 734 N N . ALA A 1 94 ? 12.157 -5.706 -3.032 1.00 98.62 94 ALA A N 1
ATOM 735 C CA . ALA A 1 94 ? 12.542 -5.337 -4.381 1.00 98.62 94 ALA A CA 1
ATOM 736 C C . ALA A 1 94 ? 13.825 -6.024 -4.839 1.00 98.62 94 ALA A C 1
ATOM 738 O O . ALA A 1 94 ? 14.810 -6.112 -4.097 1.00 98.62 94 ALA A O 1
ATOM 739 N N . THR A 1 95 ? 13.831 -6.416 -6.107 1.00 98.25 95 THR A N 1
ATOM 740 C CA . THR A 1 95 ? 15.023 -6.788 -6.875 1.00 98.25 95 THR A CA 1
ATOM 741 C C . THR A 1 95 ? 15.156 -5.902 -8.115 1.00 98.25 95 THR A C 1
ATOM 743 O O . THR A 1 95 ? 14.395 -4.945 -8.296 1.00 98.25 95 THR A O 1
ATOM 746 N N . ALA A 1 96 ? 16.178 -6.166 -8.925 1.00 97.56 96 ALA A N 1
ATOM 747 C CA . ALA A 1 96 ? 16.369 -5.514 -10.207 1.00 97.56 96 ALA A CA 1
ATOM 748 C C . ALA A 1 96 ? 16.669 -6.551 -11.293 1.00 97.56 96 ALA A C 1
ATOM 750 O O . ALA A 1 96 ? 17.445 -7.479 -11.052 1.00 97.56 96 ALA A O 1
ATOM 751 N N . TYR A 1 97 ? 16.132 -6.314 -12.488 1.00 96.38 97 TYR A N 1
ATOM 752 C CA . TYR A 1 97 ? 16.362 -7.115 -13.691 1.00 96.38 97 TYR A CA 1
ATOM 753 C C . TYR A 1 97 ? 16.681 -6.209 -14.885 1.00 96.38 97 TYR A C 1
ATOM 755 O O . TYR A 1 97 ? 16.455 -4.995 -14.844 1.00 96.38 97 TYR A O 1
ATOM 763 N N . LEU A 1 98 ? 17.238 -6.785 -15.943 1.00 96.50 98 LEU A N 1
ATOM 764 C CA . LEU A 1 98 ? 17.521 -6.118 -17.212 1.00 96.50 98 LEU A CA 1
ATOM 765 C C . LEU A 1 98 ? 16.464 -6.473 -18.259 1.00 96.50 98 LEU A C 1
ATOM 767 O O . LEU A 1 98 ? 15.874 -7.544 -18.173 1.00 96.50 98 LEU A O 1
ATOM 771 N N . PRO A 1 99 ? 16.268 -5.647 -19.302 1.00 94.00 99 PRO A N 1
ATOM 772 C CA . PRO A 1 99 ? 15.241 -5.880 -20.310 1.00 94.00 99 PRO A CA 1
ATOM 773 C C . PRO A 1 99 ? 15.230 -7.283 -20.911 1.00 94.00 99 PRO A C 1
ATOM 775 O O . PRO A 1 99 ? 14.169 -7.819 -21.190 1.00 94.00 99 PRO A O 1
ATOM 778 N N . THR A 1 100 ? 16.406 -7.877 -21.107 1.00 90.25 100 THR A N 1
ATOM 779 C CA . THR A 1 100 ? 16.569 -9.194 -21.733 1.00 90.25 100 THR A CA 1
ATOM 780 C C . THR A 1 100 ? 16.641 -10.349 -20.732 1.00 90.25 100 THR A C 1
ATOM 782 O O . THR A 1 100 ? 16.872 -11.493 -21.128 1.00 90.25 100 THR A O 1
ATOM 785 N N . ASP A 1 101 ? 16.479 -10.081 -19.435 1.00 84.44 101 ASP A N 1
ATOM 786 C CA . ASP A 1 101 ? 16.476 -11.119 -18.409 1.00 84.44 101 ASP A CA 1
ATOM 787 C C . ASP A 1 101 ? 15.141 -11.874 -18.478 1.00 84.44 101 ASP A C 1
ATOM 789 O O . ASP A 1 101 ? 14.092 -11.365 -18.103 1.00 84.44 101 ASP A O 1
ATOM 793 N N . GLY A 1 102 ? 15.174 -13.102 -19.001 1.00 72.50 102 GLY A N 1
ATOM 794 C CA . GLY A 1 102 ? 13.996 -13.973 -19.124 1.00 72.50 102 GLY A CA 1
ATOM 795 C C . GLY A 1 102 ? 13.320 -13.972 -20.499 1.00 72.50 102 GLY A C 1
ATOM 796 O O . GLY A 1 102 ? 12.582 -14.909 -20.798 1.00 72.50 102 GLY A O 1
ATOM 797 N N . SER A 1 103 ? 13.624 -13.006 -21.373 1.00 76.75 103 SER A N 1
ATOM 798 C CA . SER A 1 103 ? 13.163 -12.984 -22.768 1.00 76.75 103 SER A CA 1
ATOM 799 C C . SER A 1 103 ? 14.250 -12.448 -23.697 1.00 76.75 103 SER A C 1
ATOM 801 O O . SER A 1 103 ? 14.728 -11.329 -23.524 1.00 76.75 103 SER A O 1
ATOM 803 N N . ALA A 1 104 ? 14.611 -13.216 -24.729 1.00 78.81 104 ALA A N 1
ATOM 804 C CA . ALA A 1 104 ? 15.586 -12.779 -25.736 1.00 78.81 104 ALA A CA 1
ATOM 805 C C . ALA A 1 104 ? 15.102 -11.556 -26.540 1.00 78.81 104 ALA A C 1
ATOM 807 O O . ALA A 1 104 ? 15.915 -10.788 -27.047 1.00 78.81 104 ALA A O 1
ATOM 808 N N . GLU A 1 105 ? 13.784 -11.369 -26.636 1.00 86.81 105 GLU A N 1
ATOM 809 C CA . GLU A 1 105 ? 13.145 -10.239 -27.320 1.00 86.81 105 GLU A CA 1
ATOM 810 C C . GLU A 1 105 ? 12.970 -9.023 -26.395 1.00 86.81 105 GLU A C 1
ATOM 812 O O . GLU A 1 105 ? 12.640 -7.932 -26.857 1.00 86.81 105 GLU A O 1
ATOM 817 N N . GLY A 1 106 ? 13.190 -9.206 -25.089 1.00 90.00 106 GLY A N 1
ATOM 818 C CA . GLY A 1 106 ? 13.016 -8.179 -24.068 1.00 90.00 106 GLY A CA 1
ATOM 819 C C . GLY A 1 106 ? 11.576 -7.696 -23.908 1.00 90.00 106 GLY A C 1
ATOM 820 O O . GLY A 1 106 ? 11.338 -6.523 -23.619 1.00 90.00 106 GLY A O 1
ATOM 821 N N . LEU A 1 107 ? 10.610 -8.583 -24.152 1.00 94.56 107 LEU A N 1
ATOM 822 C CA . LEU A 1 107 ? 9.186 -8.303 -23.992 1.00 94.56 107 LEU A CA 1
ATOM 823 C C . LEU A 1 107 ? 8.698 -8.710 -22.605 1.00 94.56 107 LEU A C 1
ATOM 825 O O . LEU A 1 107 ? 9.039 -9.784 -22.112 1.00 94.56 107 LEU A O 1
ATOM 829 N N . THR A 1 108 ? 7.854 -7.863 -22.024 1.00 95.94 108 THR A N 1
ATOM 830 C CA . THR A 1 108 ? 7.169 -8.122 -20.757 1.00 95.94 108 THR A CA 1
ATOM 831 C C . THR A 1 108 ? 5.966 -9.050 -20.943 1.00 95.94 108 THR A C 1
ATOM 833 O O . THR A 1 108 ? 5.490 -9.260 -22.061 1.00 95.94 108 THR A O 1
ATOM 836 N N . ALA A 1 109 ? 5.375 -9.519 -19.843 1.00 94.62 109 ALA A N 1
ATOM 837 C CA . ALA A 1 109 ? 4.126 -10.287 -19.840 1.00 94.62 109 ALA A CA 1
ATOM 838 C C . ALA A 1 109 ? 2.945 -9.586 -20.546 1.00 94.62 109 ALA A C 1
ATOM 840 O O . ALA A 1 109 ? 2.043 -10.249 -21.054 1.00 94.62 109 ALA A O 1
ATOM 841 N N . THR A 1 110 ? 2.939 -8.249 -20.605 1.00 96.50 110 THR A N 1
ATOM 842 C CA . THR A 1 110 ? 1.922 -7.469 -21.343 1.00 96.50 110 THR A CA 1
ATOM 843 C C . THR A 1 110 ? 2.293 -7.196 -22.804 1.00 96.50 110 THR A C 1
ATOM 845 O O . THR A 1 110 ? 1.512 -6.579 -23.527 1.00 96.50 110 THR A O 1
ATOM 848 N N . GLY A 1 111 ? 3.464 -7.655 -23.256 1.00 94.62 111 GLY A N 1
ATOM 849 C CA . GLY A 1 111 ? 3.926 -7.555 -24.640 1.00 94.62 111 GLY A CA 1
ATOM 850 C C . GLY A 1 111 ? 4.595 -6.230 -25.010 1.00 94.62 111 GLY A C 1
ATOM 851 O O . GLY A 1 111 ? 4.839 -5.989 -26.191 1.00 94.62 111 GLY A O 1
ATOM 852 N N . ILE A 1 112 ? 4.898 -5.359 -24.042 1.00 94.81 112 ILE A N 1
ATOM 853 C CA . ILE A 1 112 ? 5.659 -4.127 -24.299 1.00 94.81 112 ILE A CA 1
ATOM 854 C C . ILE A 1 112 ? 7.155 -4.349 -24.037 1.00 94.81 112 ILE A C 1
ATOM 856 O O . ILE A 1 112 ? 7.503 -5.204 -23.227 1.00 94.81 112 ILE A O 1
ATOM 860 N N . PRO A 1 113 ? 8.058 -3.580 -24.672 1.00 95.75 113 PRO A N 1
ATOM 861 C CA . PRO A 1 113 ? 9.483 -3.687 -24.384 1.00 95.75 113 PRO A CA 1
ATOM 862 C C . PRO A 1 113 ? 9.801 -3.316 -22.933 1.00 95.75 113 PRO A C 1
ATOM 864 O O . PRO A 1 113 ? 9.424 -2.234 -22.462 1.00 95.75 113 PRO A O 1
ATOM 867 N N . ALA A 1 114 ? 10.526 -4.194 -22.246 1.00 96.06 114 ALA A N 1
ATOM 868 C CA . ALA A 1 114 ? 11.091 -3.921 -20.939 1.00 96.06 114 ALA A CA 1
ATOM 869 C C . ALA A 1 114 ? 12.139 -2.805 -21.056 1.00 96.06 114 ALA A C 1
ATOM 871 O O . ALA A 1 114 ? 12.960 -2.762 -21.972 1.00 96.06 114 ALA A O 1
ATOM 872 N N . ARG A 1 115 ? 12.053 -1.845 -20.143 1.00 95.94 115 ARG A N 1
ATOM 873 C CA . ARG A 1 115 ? 12.955 -0.696 -20.010 1.00 95.94 115 ARG A CA 1
ATOM 874 C C . ARG A 1 115 ? 12.722 -0.056 -18.656 1.00 95.94 115 ARG A C 1
ATOM 876 O O . ARG A 1 115 ? 11.701 -0.308 -18.007 1.00 95.94 115 ARG A O 1
ATOM 883 N N . ARG A 1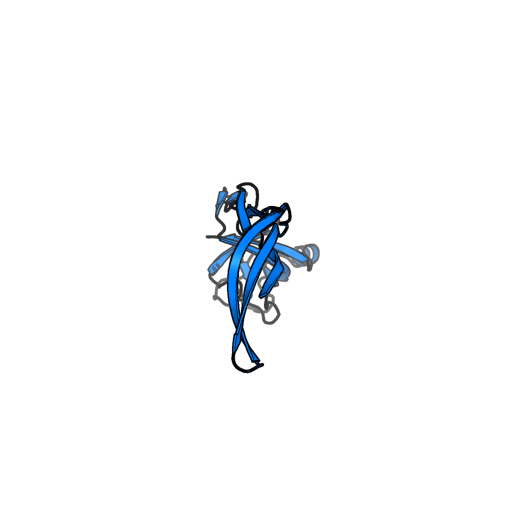 116 ? 13.593 0.858 -18.247 1.00 96.81 116 ARG A N 1
ATOM 884 C CA . ARG A 1 116 ? 13.394 1.618 -17.016 1.00 96.81 116 ARG A CA 1
ATOM 885 C C . ARG A 1 116 ? 12.028 2.308 -17.003 1.00 96.81 116 ARG A C 1
ATOM 887 O O . ARG A 1 116 ? 11.610 2.964 -17.964 1.00 96.81 116 ARG A O 1
ATOM 894 N N . GLY A 1 117 ? 11.333 2.149 -15.881 1.00 96.69 117 GLY A N 1
ATOM 895 C CA . GLY A 1 117 ? 9.932 2.521 -15.711 1.00 96.69 117 GLY A CA 1
ATOM 896 C C . GLY A 1 117 ? 8.954 1.361 -15.914 1.00 96.69 117 GLY A C 1
ATOM 897 O O . GLY A 1 117 ? 7.759 1.577 -15.751 1.00 96.69 117 GLY A O 1
ATOM 898 N N . ILE A 1 118 ? 9.424 0.154 -16.231 1.00 98.12 118 ILE A N 1
ATOM 899 C CA . ILE A 1 118 ? 8.644 -1.084 -16.163 1.00 98.12 118 ILE A CA 1
ATOM 900 C C . ILE A 1 118 ? 9.015 -1.841 -14.890 1.00 98.12 118 ILE A C 1
ATOM 902 O O . ILE A 1 118 ? 10.188 -1.924 -14.525 1.00 98.12 118 ILE A O 1
ATOM 906 N N . VAL A 1 119 ? 8.008 -2.393 -14.219 1.00 98.62 119 VAL A N 1
ATOM 907 C CA . VAL A 1 119 ? 8.198 -3.254 -13.050 1.00 98.62 119 VAL A CA 1
ATOM 908 C C . VAL A 1 119 ? 7.484 -4.586 -13.247 1.00 98.62 119 VAL A C 1
ATOM 910 O O . VAL A 1 119 ? 6.393 -4.624 -13.830 1.00 98.62 119 VAL A O 1
ATOM 913 N N . ALA A 1 120 ? 8.103 -5.657 -12.754 1.00 98.31 120 ALA A N 1
ATOM 914 C CA . ALA A 1 120 ? 7.458 -6.952 -12.610 1.00 98.31 120 ALA A CA 1
ATOM 915 C C . ALA A 1 120 ? 6.816 -7.054 -11.226 1.00 98.31 120 ALA A C 1
ATOM 917 O O . ALA A 1 120 ? 7.416 -6.636 -10.233 1.00 98.31 120 ALA A O 1
ATOM 918 N N . VAL A 1 121 ? 5.601 -7.588 -11.156 1.00 98.81 121 VAL A N 1
ATOM 919 C CA . VAL A 1 121 ? 4.818 -7.694 -9.916 1.00 98.81 121 VAL A CA 1
ATOM 920 C C . VAL A 1 121 ? 4.060 -9.015 -9.866 1.00 98.81 121 VAL A C 1
ATOM 922 O O . VAL A 1 121 ? 3.911 -9.688 -10.884 1.00 98.81 121 VAL A O 1
ATOM 925 N N . ASP A 1 122 ? 3.538 -9.339 -8.687 1.00 98.44 122 ASP A N 1
ATOM 926 C CA . ASP A 1 122 ? 2.438 -10.289 -8.540 1.00 98.44 122 ASP A CA 1
ATOM 927 C C . ASP A 1 122 ? 1.101 -9.593 -8.898 1.00 98.44 122 ASP A C 1
ATOM 929 O O . ASP A 1 122 ? 0.716 -8.649 -8.191 1.00 98.44 122 ASP A O 1
ATOM 933 N N . PRO A 1 123 ? 0.380 -10.018 -9.959 1.00 98.25 123 PRO A N 1
ATOM 934 C CA . PRO A 1 123 ? -0.894 -9.420 -10.362 1.00 98.25 123 PRO A CA 1
ATOM 935 C C . PRO A 1 123 ? -2.013 -9.501 -9.316 1.00 98.25 123 PRO A C 1
ATOM 937 O O . PRO A 1 123 ? -2.910 -8.655 -9.348 1.00 98.25 123 PRO A O 1
ATOM 940 N N . ASP A 1 124 ? -1.959 -10.465 -8.389 1.00 97.62 124 ASP A N 1
ATOM 941 C CA . ASP A 1 124 ? -2.947 -10.598 -7.310 1.00 97.62 124 ASP A CA 1
ATOM 942 C C . ASP A 1 124 ? -2.761 -9.514 -6.231 1.00 97.62 124 ASP A C 1
ATOM 944 O O . ASP A 1 124 ? -3.698 -9.183 -5.501 1.00 97.62 124 ASP A O 1
ATOM 948 N N . ILE A 1 125 ? -1.565 -8.917 -6.153 1.00 97.31 125 ILE A N 1
ATOM 949 C CA . ILE A 1 125 ? -1.233 -7.825 -5.226 1.00 97.31 125 ILE A CA 1
ATOM 950 C C . ILE A 1 125 ? -1.260 -6.466 -5.937 1.00 97.31 125 ILE A C 1
ATOM 952 O O . ILE A 1 125 ? -1.838 -5.499 -5.432 1.00 97.31 125 ILE A O 1
ATOM 956 N N . ILE A 1 126 ? -0.643 -6.372 -7.118 1.00 98.12 126 ILE A N 1
ATOM 957 C CA . ILE A 1 126 ? -0.629 -5.173 -7.962 1.00 98.12 126 ILE A CA 1
ATOM 958 C C . ILE A 1 126 ? -1.073 -5.572 -9.373 1.00 98.12 126 ILE A C 1
ATOM 960 O O . ILE A 1 126 ? -0.264 -6.099 -10.135 1.00 98.12 126 ILE A O 1
ATOM 964 N N . PRO A 1 127 ? -2.319 -5.264 -9.776 1.00 98.12 127 PRO A N 1
ATOM 965 C CA . PRO A 1 127 ? -2.801 -5.601 -11.110 1.00 98.12 127 PRO A CA 1
ATOM 966 C C . PRO A 1 127 ? -1.934 -4.992 -12.215 1.00 98.12 127 PRO A C 1
ATOM 968 O O . PRO A 1 127 ? -1.521 -3.829 -12.121 1.00 98.12 127 PRO A O 1
ATOM 971 N N . LEU A 1 128 ? -1.720 -5.738 -13.298 1.00 98.38 128 LEU A N 1
ATOM 972 C CA . LEU A 1 128 ? -1.042 -5.220 -14.487 1.00 98.38 128 LEU A CA 1
ATOM 973 C C . LEU A 1 128 ? -1.781 -3.989 -15.047 1.00 98.38 128 LEU A C 1
ATOM 975 O O . LEU A 1 128 ? -3.001 -3.869 -14.955 1.00 98.38 128 LEU A O 1
ATOM 979 N N . GLY A 1 129 ? -1.026 -3.037 -15.589 1.00 98.12 129 GLY A N 1
ATOM 980 C CA . GLY A 1 129 ? -1.489 -1.703 -15.974 1.00 98.12 129 GLY A CA 1
ATOM 981 C C . GLY A 1 129 ? -1.448 -0.673 -14.839 1.00 98.12 129 GLY A C 1
ATOM 982 O O . GLY A 1 129 ? -1.517 0.528 -15.103 1.00 98.12 129 GLY A O 1
ATOM 983 N N . THR A 1 130 ? -1.284 -1.103 -13.584 1.00 98.50 130 THR A N 1
ATOM 984 C CA . THR A 1 130 ? -1.190 -0.187 -12.441 1.00 98.50 130 THR A CA 1
ATOM 985 C C . THR A 1 130 ? 0.090 0.644 -12.507 1.00 98.50 130 THR A C 1
ATOM 987 O O . THR A 1 130 ? 1.180 0.128 -12.765 1.00 98.50 130 THR A O 1
ATOM 990 N N . ARG A 1 131 ? -0.022 1.945 -12.224 1.00 98.25 131 ARG A N 1
ATOM 991 C CA . ARG A 1 131 ? 1.143 2.816 -12.039 1.00 98.25 131 ARG A CA 1
ATOM 992 C C . ARG A 1 131 ? 1.549 2.830 -10.573 1.00 98.25 131 ARG A C 1
ATOM 994 O O . ARG A 1 131 ? 0.710 2.913 -9.681 1.00 98.25 131 ARG A O 1
ATOM 1001 N N . VAL A 1 132 ? 2.849 2.788 -10.330 1.00 98.38 132 VAL A N 1
ATOM 1002 C CA . VAL A 1 132 ? 3.432 2.856 -8.989 1.00 98.38 132 VAL A CA 1
ATOM 1003 C C . VAL A 1 132 ? 4.462 3.970 -8.917 1.00 98.38 132 VAL A C 1
ATOM 1005 O O . VAL A 1 132 ? 5.038 4.360 -9.931 1.00 98.38 132 VAL A O 1
ATOM 1008 N N . TYR A 1 133 ? 4.730 4.471 -7.719 1.00 98.00 133 TYR A N 1
ATOM 1009 C CA . TYR A 1 133 ? 5.889 5.308 -7.444 1.00 98.00 133 TYR A CA 1
ATOM 1010 C C . TYR A 1 133 ? 6.760 4.664 -6.375 1.00 98.00 133 TYR A C 1
ATOM 1012 O O . TYR A 1 133 ? 6.275 4.257 -5.320 1.00 98.00 133 TYR A O 1
ATOM 1020 N N . ILE A 1 134 ? 8.058 4.602 -6.652 1.00 98.06 134 ILE A N 1
ATOM 1021 C CA . ILE A 1 134 ? 9.051 3.968 -5.791 1.00 98.06 134 ILE A CA 1
ATOM 1022 C C . ILE A 1 134 ? 10.160 4.995 -5.552 1.00 98.06 134 ILE A C 1
ATOM 1024 O O . ILE A 1 134 ? 10.852 5.372 -6.506 1.00 98.06 134 ILE A O 1
ATOM 1028 N N . PRO A 1 135 ? 10.336 5.500 -4.315 1.00 95.94 135 PRO A N 1
ATOM 1029 C CA . PRO A 1 135 ? 11.386 6.462 -4.003 1.00 95.94 135 PRO A CA 1
ATOM 1030 C C . PRO A 1 135 ? 12.764 5.964 -4.455 1.00 95.94 135 PRO A C 1
ATOM 1032 O O . PRO A 1 135 ? 13.143 4.826 -4.201 1.00 95.94 135 PRO A O 1
ATOM 1035 N N . GLY A 1 136 ? 13.511 6.819 -5.155 1.00 94.69 136 GLY A N 1
ATOM 1036 C CA . GLY A 1 136 ? 14.822 6.480 -5.720 1.00 94.69 136 GLY A CA 1
ATOM 1037 C C . GLY A 1 136 ? 14.785 5.802 -7.096 1.00 94.69 136 GLY A C 1
ATOM 1038 O O . GLY A 1 136 ? 15.759 5.915 -7.834 1.00 94.69 136 GLY A O 1
ATOM 1039 N N . TYR A 1 137 ? 13.668 5.182 -7.491 1.00 96.62 137 TYR A N 1
ATOM 1040 C CA . TYR A 1 137 ? 13.488 4.617 -8.835 1.00 96.62 137 TYR A CA 1
ATOM 1041 C C . TYR A 1 137 ? 12.646 5.533 -9.733 1.00 96.62 137 TYR A C 1
ATOM 1043 O O . TYR A 1 137 ? 13.057 5.859 -10.847 1.00 96.62 137 TYR A O 1
ATOM 1051 N N . GLY A 1 138 ? 11.515 6.020 -9.217 1.00 96.69 138 GLY A N 1
ATOM 1052 C CA . GLY A 1 138 ? 10.573 6.880 -9.927 1.00 96.69 138 GLY A CA 1
ATOM 1053 C C . GLY A 1 138 ? 9.224 6.204 -10.163 1.00 96.69 138 GLY A C 1
ATOM 1054 O O . GLY A 1 138 ? 8.809 5.331 -9.403 1.00 96.69 138 GLY A O 1
ATOM 1055 N N . VAL A 1 139 ? 8.517 6.657 -11.202 1.00 97.25 139 VAL A N 1
ATOM 1056 C CA . VAL A 1 139 ? 7.229 6.077 -11.600 1.00 97.25 139 VAL A CA 1
ATOM 1057 C C . VAL A 1 139 ? 7.466 4.816 -12.426 1.00 97.25 139 VAL A C 1
ATOM 1059 O O . VAL A 1 139 ? 8.207 4.864 -13.408 1.00 97.25 139 VAL A O 1
ATOM 1062 N N . GLY A 1 140 ? 6.810 3.726 -12.040 1.00 97.81 140 GLY A N 1
ATOM 1063 C CA . GLY A 1 140 ? 6.800 2.449 -12.743 1.00 97.81 140 GLY A CA 1
ATOM 1064 C C . GLY A 1 140 ? 5.412 2.099 -13.281 1.00 97.81 140 GLY A C 1
ATOM 1065 O O . GLY A 1 140 ? 4.399 2.513 -12.717 1.00 97.81 140 GLY A O 1
ATOM 1066 N N . LEU A 1 141 ? 5.371 1.333 -14.364 1.00 98.56 141 LEU A N 1
ATOM 1067 C CA . LEU A 1 141 ? 4.191 0.648 -14.876 1.00 98.56 141 LEU A CA 1
ATOM 1068 C C . LEU A 1 141 ? 4.331 -0.843 -14.562 1.00 98.56 141 LEU A C 1
ATOM 1070 O O . LEU A 1 141 ? 5.298 -1.470 -14.998 1.00 98.56 141 LEU A O 1
ATOM 1074 N N . ALA A 1 142 ? 3.370 -1.395 -13.824 1.00 98.62 142 ALA A N 1
ATOM 1075 C CA . ALA A 1 142 ? 3.233 -2.832 -13.628 1.00 98.62 142 ALA A CA 1
ATOM 1076 C C . ALA A 1 142 ? 2.835 -3.466 -14.960 1.00 98.62 142 ALA A C 1
ATOM 1078 O O . ALA A 1 142 ? 1.675 -3.425 -15.354 1.00 98.62 142 ALA A O 1
ATOM 1079 N N . ALA A 1 143 ? 3.809 -3.974 -15.699 1.00 98.38 143 ALA A N 1
ATOM 1080 C CA . ALA A 1 143 ? 3.594 -4.493 -17.047 1.00 98.38 143 ALA A CA 1
ATOM 1081 C C . ALA A 1 143 ? 4.238 -5.859 -17.254 1.00 98.38 143 ALA A C 1
ATOM 1083 O O . ALA A 1 143 ? 4.105 -6.423 -18.341 1.00 98.38 143 ALA A O 1
ATOM 1084 N N . ASP A 1 144 ? 4.906 -6.384 -16.233 1.00 97.50 144 ASP A N 1
ATOM 1085 C CA . ASP A 1 144 ? 5.595 -7.656 -16.303 1.00 97.50 144 ASP A CA 1
ATOM 1086 C C . ASP A 1 144 ? 5.297 -8.540 -15.089 1.00 97.50 144 ASP A C 1
ATOM 1088 O O . ASP A 1 144 ? 4.760 -8.083 -14.076 1.00 97.50 144 ASP A O 1
ATOM 1092 N N . THR A 1 145 ? 5.661 -9.811 -15.200 1.00 97.00 145 THR A N 1
ATOM 1093 C CA . THR A 1 145 ? 5.542 -10.820 -14.145 1.00 97.00 145 THR A CA 1
ATOM 1094 C C . THR A 1 145 ? 6.777 -11.709 -14.160 1.00 97.00 145 THR A C 1
ATOM 1096 O O . THR A 1 145 ? 7.416 -11.861 -15.196 1.00 97.00 145 THR A O 1
ATOM 1099 N N . GLY A 1 146 ? 7.084 -12.368 -13.048 1.00 93.31 146 GLY A N 1
ATOM 1100 C CA . GLY A 1 146 ? 8.154 -13.359 -13.006 1.00 93.31 146 GLY A CA 1
ATOM 1101 C C . GLY A 1 146 ? 7.818 -14.481 -12.040 1.00 93.31 146 GLY A C 1
ATOM 1102 O O . GLY A 1 146 ? 7.197 -14.243 -11.009 1.00 93.31 146 GLY A O 1
ATOM 1103 N N . GLY A 1 147 ? 8.266 -15.705 -12.330 1.00 93.88 147 GLY A N 1
ATOM 1104 C CA . GLY A 1 147 ? 7.958 -16.870 -11.487 1.00 93.88 147 GLY A CA 1
ATOM 1105 C C . GLY A 1 147 ? 8.453 -16.753 -10.036 1.00 93.88 147 GLY A C 1
ATOM 1106 O O . GLY A 1 147 ? 7.927 -17.422 -9.154 1.00 93.88 147 GLY A O 1
ATOM 1107 N N . ALA A 1 148 ? 9.443 -15.890 -9.776 1.00 95.56 148 ALA A N 1
ATOM 1108 C CA . ALA A 1 148 ? 9.955 -15.590 -8.436 1.00 95.56 148 ALA A CA 1
ATOM 1109 C C . ALA A 1 148 ? 9.348 -14.319 -7.803 1.00 95.56 148 ALA A C 1
ATOM 1111 O O . ALA A 1 148 ? 9.640 -14.017 -6.642 1.00 95.56 148 ALA A O 1
ATOM 1112 N N . ILE A 1 149 ? 8.530 -13.572 -8.550 1.00 97.62 149 ILE A N 1
ATOM 1113 C CA . ILE A 1 149 ? 7.915 -12.306 -8.138 1.00 97.62 149 ILE A CA 1
ATOM 1114 C C . ILE A 1 149 ? 6.475 -12.590 -7.701 1.00 97.62 149 ILE A C 1
ATOM 1116 O O . ILE A 1 149 ? 5.520 -12.275 -8.399 1.00 97.62 149 ILE A O 1
ATOM 1120 N N . ILE A 1 150 ? 6.355 -13.255 -6.550 1.00 98.19 150 ILE A N 1
ATOM 1121 C CA . ILE A 1 150 ? 5.089 -13.693 -5.949 1.00 98.19 150 ILE A CA 1
ATOM 1122 C C . ILE A 1 150 ? 4.948 -13.078 -4.551 1.00 98.19 150 ILE A C 1
ATOM 1124 O O . ILE A 1 150 ? 5.913 -13.045 -3.778 1.00 98.19 150 ILE A O 1
ATOM 1128 N N . GLY A 1 151 ? 3.746 -12.617 -4.218 1.00 98.12 151 GLY A N 1
ATOM 1129 C CA . GLY A 1 151 ? 3.409 -11.900 -2.995 1.00 98.12 151 GLY A CA 1
ATOM 1130 C C . GLY A 1 151 ? 3.900 -10.451 -3.001 1.00 98.12 151 GLY A C 1
ATOM 1131 O O . GLY A 1 151 ? 3.895 -9.766 -4.022 1.00 98.12 151 GLY A O 1
ATOM 1132 N N . ASN A 1 152 ? 4.353 -9.968 -1.841 1.00 98.00 152 ASN A N 1
ATOM 1133 C CA . ASN A 1 152 ? 4.885 -8.610 -1.674 1.00 98.00 152 ASN A CA 1
ATOM 1134 C C . ASN A 1 152 ? 6.311 -8.478 -2.240 1.00 98.00 152 ASN A C 1
ATOM 1136 O O . ASN A 1 152 ? 7.243 -8.104 -1.526 1.00 98.00 152 ASN A O 1
ATOM 1140 N N . LYS A 1 153 ? 6.481 -8.809 -3.522 1.00 98.69 153 LYS A N 1
ATOM 1141 C CA . LYS A 1 153 ? 7.733 -8.699 -4.272 1.00 98.69 153 LYS A CA 1
ATOM 1142 C C . LYS A 1 153 ? 7.550 -7.836 -5.507 1.00 98.69 153 LYS A C 1
ATOM 1144 O O . LYS A 1 153 ? 6.481 -7.820 -6.113 1.00 98.69 153 LYS A O 1
ATOM 1149 N N . ILE A 1 154 ? 8.608 -7.129 -5.878 1.00 98.75 154 ILE A N 1
ATOM 1150 C CA . ILE A 1 154 ? 8.622 -6.272 -7.060 1.00 98.75 154 ILE A CA 1
ATOM 1151 C C . ILE A 1 154 ? 9.997 -6.321 -7.723 1.00 98.75 154 ILE A C 1
ATOM 1153 O O . ILE A 1 154 ? 11.014 -6.244 -7.043 1.00 98.75 154 ILE A O 1
ATOM 1157 N N . ASP A 1 155 ? 10.046 -6.436 -9.045 1.00 98.38 155 ASP A N 1
ATOM 1158 C CA . ASP A 1 155 ? 11.306 -6.408 -9.792 1.00 98.38 155 ASP A CA 1
ATOM 1159 C C . ASP A 1 155 ? 11.393 -5.139 -10.631 1.00 98.38 155 ASP A C 1
ATOM 1161 O O . ASP A 1 155 ? 10.474 -4.815 -11.386 1.00 98.38 155 ASP A O 1
ATOM 1165 N N . LEU A 1 156 ? 12.478 -4.384 -10.480 1.00 98.44 156 LEU A N 1
ATOM 1166 C CA . LEU A 1 156 ? 12.641 -3.086 -11.129 1.00 98.44 156 LEU A CA 1
ATOM 1167 C C . LEU A 1 156 ? 13.513 -3.220 -12.372 1.00 98.44 156 LEU A C 1
ATOM 1169 O O . LEU A 1 156 ? 14.680 -3.593 -12.267 1.00 98.44 156 LEU A O 1
ATOM 1173 N N . CYS A 1 157 ? 12.980 -2.855 -13.540 1.00 97.75 157 CYS A N 1
ATOM 1174 C CA . CYS A 1 157 ? 13.772 -2.886 -14.764 1.00 97.75 157 CYS A CA 1
ATOM 1175 C C . CYS A 1 157 ? 14.851 -1.797 -14.714 1.00 97.75 157 CYS A C 1
ATOM 1177 O O . CYS A 1 157 ? 14.536 -0.611 -14.539 1.00 97.75 157 CYS A O 1
ATOM 1179 N N . MET A 1 158 ? 16.103 -2.198 -14.897 1.00 97.25 158 MET A N 1
ATOM 1180 C CA . MET A 1 158 ? 17.288 -1.339 -14.946 1.00 97.25 158 MET A CA 1
ATOM 1181 C C . MET A 1 158 ? 17.909 -1.377 -16.338 1.00 97.25 158 MET A C 1
ATOM 1183 O O . MET A 1 158 ? 17.735 -2.344 -17.067 1.00 97.25 158 MET A O 1
ATOM 1187 N N . GLU A 1 159 ? 18.672 -0.351 -16.708 1.00 94.81 159 GLU A N 1
ATOM 1188 C CA . GLU A 1 159 ? 19.270 -0.281 -18.055 1.00 94.81 159 GLU A CA 1
ATOM 1189 C C . GLU A 1 159 ? 20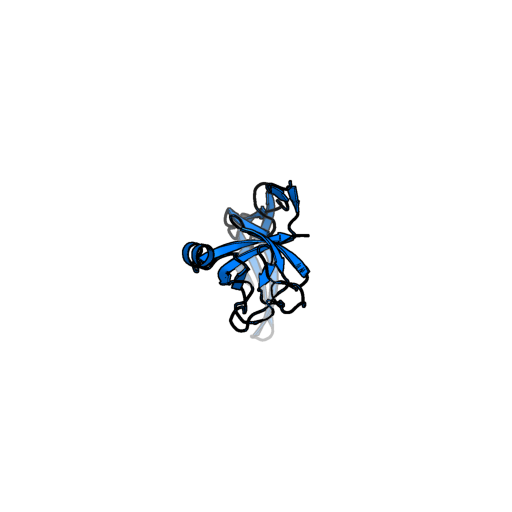.656 -0.941 -18.126 1.00 94.81 159 GLU A C 1
ATOM 1191 O O . GLU A 1 159 ? 21.219 -1.118 -19.204 1.00 94.81 159 GLU A O 1
ATOM 1196 N N . SER A 1 160 ? 21.258 -1.282 -16.981 1.00 95.69 160 SER A N 1
ATOM 1197 C CA . SER A 1 160 ? 22.590 -1.892 -16.948 1.00 95.69 160 SER A CA 1
ATOM 1198 C C . SER A 1 160 ? 22.779 -2.841 -15.773 1.00 95.69 160 SER A C 1
ATOM 1200 O O . SER A 1 160 ? 22.277 -2.603 -14.672 1.00 95.69 160 SER A O 1
ATOM 1202 N N . SER A 1 161 ? 23.586 -3.886 -15.973 1.00 94.69 161 SER A N 1
ATOM 1203 C CA . SER A 1 161 ? 23.923 -4.839 -14.910 1.00 94.69 161 SER A CA 1
ATOM 1204 C C . SER A 1 161 ? 24.557 -4.133 -13.711 1.00 94.69 161 SER A C 1
ATOM 1206 O O . SER A 1 161 ? 24.248 -4.450 -12.570 1.00 94.69 161 SER A O 1
ATOM 1208 N N . SER A 1 162 ? 25.406 -3.130 -13.951 1.00 97.19 162 SER A N 1
ATOM 1209 C CA . SER A 1 162 ? 26.027 -2.328 -12.892 1.00 97.19 162 SER A CA 1
ATOM 1210 C C . SER A 1 162 ? 25.000 -1.581 -12.034 1.00 97.19 162 SER A C 1
ATOM 1212 O O . SER A 1 162 ? 25.181 -1.475 -10.822 1.00 97.19 162 SER A O 1
ATOM 1214 N N . GLU A 1 163 ? 23.924 -1.064 -12.636 1.00 96.44 163 GLU A N 1
ATOM 1215 C CA . GLU A 1 163 ? 22.812 -0.446 -11.903 1.00 96.44 163 GLU A CA 1
ATOM 1216 C C . GLU A 1 163 ? 22.063 -1.488 -11.067 1.00 96.44 163 GLU A C 1
ATOM 1218 O O . GLU A 1 163 ? 21.849 -1.258 -9.877 1.00 96.44 163 GLU A O 1
ATOM 1223 N N . ALA A 1 164 ? 21.752 -2.652 -11.644 1.00 96.06 164 ALA A N 1
ATOM 1224 C CA . ALA A 1 164 ? 21.086 -3.744 -10.935 1.00 96.06 164 ALA A CA 1
ATOM 1225 C C . ALA A 1 164 ? 21.910 -4.249 -9.733 1.00 96.06 164 ALA A C 1
ATOM 1227 O O . ALA A 1 164 ? 21.389 -4.358 -8.622 1.00 96.06 164 ALA A O 1
ATOM 1228 N N . TRP A 1 165 ? 23.220 -4.454 -9.910 1.00 96.19 165 TRP A N 1
ATOM 1229 C CA . TRP A 1 165 ? 24.137 -4.852 -8.834 1.00 96.19 165 TRP A CA 1
ATOM 1230 C C . TRP A 1 165 ? 24.227 -3.813 -7.720 1.00 96.19 165 TRP A C 1
ATOM 1232 O O . TRP A 1 165 ? 24.207 -4.162 -6.541 1.00 96.19 165 TRP A O 1
ATOM 1242 N N . ARG A 1 166 ? 24.304 -2.526 -8.078 1.00 97.44 166 ARG A N 1
ATOM 1243 C CA . ARG A 1 166 ? 24.284 -1.432 -7.096 1.00 97.44 166 ARG A CA 1
ATOM 1244 C C . ARG A 1 166 ? 22.938 -1.312 -6.396 1.00 97.44 166 ARG A C 1
ATOM 1246 O O . ARG A 1 166 ? 22.895 -0.827 -5.267 1.00 97.44 166 ARG A O 1
ATOM 1253 N N . PHE A 1 167 ? 21.851 -1.681 -7.072 1.00 97.12 167 PHE A N 1
ATOM 1254 C CA . PHE A 1 167 ? 20.526 -1.650 -6.484 1.00 97.12 167 PHE A CA 1
ATOM 1255 C C . PHE A 1 167 ? 20.374 -2.739 -5.416 1.00 97.12 167 PHE A C 1
ATOM 1257 O O . PHE A 1 167 ? 19.960 -2.412 -4.303 1.00 97.12 167 PHE A O 1
ATOM 1264 N N . GLY A 1 168 ? 20.752 -3.980 -5.739 1.00 96.25 168 GLY A N 1
ATOM 1265 C CA . GLY A 1 168 ? 20.686 -5.130 -4.835 1.00 96.25 168 GLY A CA 1
ATOM 1266 C C . GLY A 1 168 ? 19.263 -5.510 -4.403 1.00 96.25 168 GLY A C 1
ATOM 1267 O O . GLY A 1 168 ? 18.285 -4.869 -4.773 1.00 96.25 168 GLY A O 1
ATOM 1268 N N . ARG A 1 169 ? 19.129 -6.565 -3.594 1.00 98.06 169 ARG A N 1
ATOM 1269 C CA . ARG A 1 169 ? 17.842 -6.922 -2.974 1.00 98.06 169 ARG A CA 1
ATOM 1270 C C . ARG A 1 169 ? 17.610 -6.062 -1.734 1.00 98.06 169 ARG A C 1
ATOM 1272 O O . ARG A 1 169 ? 18.510 -5.956 -0.902 1.00 98.06 169 ARG A O 1
ATOM 1279 N N . ARG A 1 170 ? 16.427 -5.464 -1.600 1.00 98.19 170 ARG A N 1
ATOM 1280 C CA . ARG A 1 170 ? 16.071 -4.622 -0.444 1.00 98.19 170 ARG A CA 1
ATOM 1281 C C . ARG A 1 170 ? 14.577 -4.394 -0.337 1.00 98.19 170 ARG A C 1
ATOM 1283 O O . ARG A 1 170 ? 13.890 -4.379 -1.350 1.00 98.19 170 ARG A O 1
ATOM 1290 N N . ASP A 1 171 ? 14.107 -4.089 0.862 1.00 98.38 171 ASP A N 1
ATOM 1291 C CA . ASP A 1 171 ? 12.743 -3.607 1.039 1.00 98.38 171 ASP A CA 1
ATOM 1292 C C . ASP A 1 171 ? 12.601 -2.173 0.532 1.00 98.38 171 ASP A C 1
ATOM 1294 O O . ASP A 1 171 ? 13.424 -1.293 0.813 1.00 98.38 171 ASP A O 1
ATOM 1298 N N . VAL A 1 172 ? 11.534 -1.932 -0.222 1.00 98.38 172 VAL A N 1
ATOM 1299 C CA . VAL A 1 172 ? 11.169 -0.608 -0.718 1.00 98.38 172 VAL A CA 1
ATOM 1300 C C . VAL A 1 172 ? 9.720 -0.300 -0.395 1.00 98.38 172 VAL A C 1
ATOM 1302 O O . VAL A 1 172 ? 8.856 -1.172 -0.312 1.00 98.38 172 VAL A O 1
ATOM 1305 N N . LYS A 1 173 ? 9.458 0.993 -0.259 1.00 97.31 173 LYS A N 1
ATOM 1306 C CA . LYS A 1 173 ? 8.115 1.531 -0.120 1.00 97.31 173 LYS A CA 1
ATOM 1307 C C . LYS A 1 173 ? 7.537 1.824 -1.501 1.00 97.31 173 LYS A C 1
ATOM 1309 O O . LYS A 1 173 ? 8.120 2.602 -2.256 1.00 97.31 173 LYS A O 1
ATOM 1314 N N . VAL A 1 174 ? 6.390 1.236 -1.810 1.00 98.00 174 VAL A N 1
ATOM 1315 C CA . VAL A 1 174 ? 5.705 1.350 -3.099 1.00 98.00 174 VAL A CA 1
ATOM 1316 C C . VAL A 1 174 ? 4.387 2.085 -2.898 1.00 98.00 174 VAL A C 1
ATOM 1318 O O . VAL A 1 174 ? 3.515 1.626 -2.166 1.00 98.00 174 VAL A O 1
ATOM 1321 N N . TYR A 1 175 ? 4.235 3.232 -3.552 1.00 97.50 175 TYR A N 1
ATOM 1322 C CA . TYR A 1 175 ? 2.967 3.958 -3.607 1.00 97.50 175 TYR A CA 1
ATOM 1323 C C . TYR A 1 175 ? 2.200 3.490 -4.837 1.00 97.50 175 TYR A C 1
ATOM 1325 O O . TYR A 1 175 ? 2.683 3.647 -5.958 1.00 97.50 175 TYR A O 1
ATOM 1333 N N . ILE A 1 176 ? 1.015 2.927 -4.636 1.00 97.44 176 ILE A N 1
ATOM 1334 C CA . ILE A 1 176 ? 0.144 2.475 -5.718 1.00 97.44 176 ILE A CA 1
ATOM 1335 C C . ILE A 1 176 ? -0.703 3.671 -6.150 1.00 97.44 176 ILE A C 1
ATOM 1337 O O . ILE A 1 176 ? -1.519 4.169 -5.371 1.00 97.44 176 ILE A O 1
ATOM 1341 N N . LEU A 1 177 ? -0.460 4.169 -7.361 1.00 96.69 177 LEU A N 1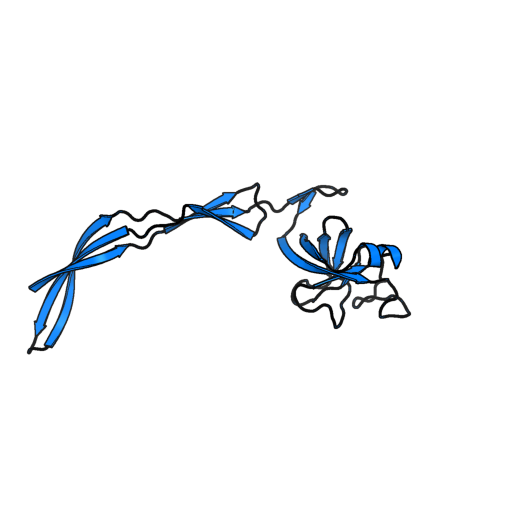
ATOM 1342 C CA . LEU A 1 177 ? -1.052 5.410 -7.857 1.00 96.69 177 LEU A CA 1
ATOM 1343 C C . LEU A 1 177 ? -2.509 5.206 -8.298 1.00 96.69 177 LEU A C 1
ATOM 1345 O O . LEU A 1 177 ? -2.946 4.074 -8.528 1.00 96.69 177 LEU A O 1
ATOM 1349 N N . GLU A 1 178 ? -3.249 6.315 -8.368 1.00 93.00 178 GLU A N 1
ATOM 1350 C CA . GLU A 1 178 ? -4.571 6.377 -9.015 1.00 93.00 178 GLU A CA 1
ATOM 1351 C C . GLU A 1 178 ? -4.471 6.319 -10.547 1.00 93.00 178 GLU A C 1
ATOM 1353 O O . GLU A 1 178 ? -3.497 6.876 -11.117 1.00 93.00 178 GLU A O 1
#

Sequence (178 aa):
MVEERQQDVPFTVIRQPNATMEKGVEEVVEAGQNGVKTVSVKMHFADEKQVTEEVIAETIIVQPKPQIINVGTRDTINTSRGAQRFRSVAWMEATAYLPTDGSAEGLTATGIPARRGIVAVDPDIIPLGTRVYIPGYGVGLAADTGGAIIGNKIDLCMESSSEAWRFGRRDVKVYILE